Protein AF-A0A382MSP2-F1 (afdb_monomer_lite)

InterPro domains:
  IPR003741 LUD domain [PF02589] (12-122)
  IPR004452 L-lactate oxidation iron-sulfur protein LutB/LldF [PTHR47153] (3-122)
  IPR024185 5-formyltetrahydrofolate cyclo-ligase-like domain superfamily [G3DSA:3.40.50.10420] (29-123)
  IPR037171 NagB/RpiA transferase-like [SSF100950] (38-122)

Structure (mmCIF, N/CA/C/O backbone):
data_AF-A0A382MSP2-F1
#
_entry.id   AF-A0A382MSP2-F1
#
loop_
_atom_site.group_PDB
_atom_site.id
_atom_site.type_symbol
_atom_site.label_atom_id
_atom_site.label_alt_id
_atom_site.label_comp_id
_atom_site.label_asym_id
_atom_site.label_entity_id
_atom_site.label_seq_id
_atom_site.pdbx_PDB_ins_code
_atom_site.Cartn_x
_atom_site.Cartn_y
_atom_site.Cartn_z
_atom_site.occupancy
_atom_site.B_iso_or_equiv
_atom_site.auth_seq_id
_atom_site.auth_comp_id
_atom_site.auth_asym_id
_atom_site.auth_atom_id
_atom_site.pdbx_PDB_model_num
ATOM 1 N N . MET A 1 1 ? -6.623 3.602 21.537 1.00 60.75 1 MET A N 1
ATOM 2 C CA . MET A 1 1 ? -7.247 4.019 20.265 1.00 60.75 1 MET A CA 1
ATOM 3 C C . MET A 1 1 ? -8.161 2.911 19.774 1.00 60.75 1 MET A C 1
ATOM 5 O O . MET A 1 1 ? -7.774 1.755 19.899 1.00 60.75 1 MET A O 1
ATOM 9 N N . ALA A 1 2 ? -9.331 3.255 19.233 1.00 84.00 2 ALA A N 1
ATOM 10 C CA . ALA A 1 2 ? -10.337 2.295 18.765 1.00 84.00 2 ALA A CA 1
ATOM 11 C C . ALA A 1 2 ? -9.782 1.270 17.751 1.00 84.00 2 ALA A C 1
ATOM 13 O O . ALA A 1 2 ? -10.090 0.089 17.852 1.00 84.00 2 ALA A O 1
ATOM 14 N N . ILE A 1 3 ? -8.873 1.676 16.853 1.00 90.75 3 ILE A N 1
ATOM 15 C CA . ILE A 1 3 ? -8.301 0.774 15.835 1.00 90.75 3 ILE A CA 1
ATOM 16 C C . ILE A 1 3 ? -7.490 -0.391 16.429 1.00 90.75 3 ILE A C 1
ATOM 18 O O . ILE A 1 3 ? -7.589 -1.514 15.950 1.00 90.75 3 ILE A O 1
ATOM 22 N N . ARG A 1 4 ? -6.756 -0.173 17.532 1.00 94.94 4 ARG A N 1
ATOM 23 C CA . ARG A 1 4 ? -6.010 -1.242 18.225 1.00 94.94 4 ARG A CA 1
ATOM 24 C C . ARG A 1 4 ? -6.940 -2.320 18.772 1.00 94.94 4 ARG A C 1
ATOM 26 O O . ARG A 1 4 ? -6.560 -3.485 18.805 1.00 94.94 4 ARG A O 1
ATOM 33 N N . GLN A 1 5 ? -8.109 -1.915 19.262 1.00 95.69 5 GLN A N 1
ATOM 34 C CA . GLN A 1 5 ? -9.100 -2.845 19.785 1.00 95.69 5 GLN A CA 1
ATOM 35 C C . GLN A 1 5 ? -9.642 -3.714 18.649 1.00 95.69 5 GLN A C 1
ATOM 37 O O . GLN A 1 5 ? -9.554 -4.929 18.755 1.00 95.69 5 GLN A O 1
ATOM 42 N N . VAL A 1 6 ? -10.039 -3.101 17.528 1.00 95.06 6 VAL A N 1
ATOM 43 C CA . VAL A 1 6 ? -10.490 -3.813 16.319 1.00 95.06 6 VAL A CA 1
ATOM 44 C C . VAL A 1 6 ? -9.436 -4.811 15.824 1.00 95.06 6 VAL A C 1
ATOM 46 O O . VAL A 1 6 ? -9.744 -5.983 15.631 1.00 95.06 6 VAL A O 1
ATOM 49 N N . VAL A 1 7 ? -8.175 -4.383 15.697 1.00 96.94 7 VAL A N 1
ATOM 50 C CA . VAL A 1 7 ? -7.067 -5.254 15.266 1.00 96.94 7 VAL A CA 1
ATOM 51 C C . VAL A 1 7 ? -6.893 -6.460 16.190 1.00 96.94 7 VAL A C 1
ATOM 53 O O . VAL A 1 7 ? -6.734 -7.579 15.715 1.00 96.94 7 VAL A O 1
ATOM 56 N N . ARG A 1 8 ? -6.931 -6.252 17.512 1.00 95.12 8 ARG A N 1
ATOM 57 C CA . ARG A 1 8 ? -6.700 -7.325 18.491 1.00 95.12 8 ARG A CA 1
ATOM 58 C C . ARG A 1 8 ? -7.885 -8.265 18.652 1.00 95.12 8 ARG A C 1
ATOM 60 O O . ARG A 1 8 ? -7.671 -9.457 18.823 1.00 95.12 8 ARG A O 1
ATOM 67 N N . GLU A 1 9 ? -9.104 -7.739 18.648 1.00 96.75 9 GLU A N 1
ATOM 68 C CA . GLU A 1 9 ? -10.322 -8.538 18.829 1.00 96.75 9 GLU A CA 1
ATOM 69 C C . GLU A 1 9 ? -10.570 -9.473 17.647 1.00 96.75 9 GLU A C 1
ATOM 71 O O . GLU A 1 9 ? -11.041 -10.590 17.844 1.00 96.75 9 GLU A O 1
ATOM 76 N N . HIS A 1 10 ? -10.210 -9.037 16.440 1.00 96.12 10 HIS A N 1
ATOM 77 C CA . HIS A 1 10 ? -10.398 -9.810 15.215 1.00 96.12 10 HIS A CA 1
ATOM 78 C C . HIS A 1 10 ? -9.116 -10.479 14.698 1.00 96.12 10 HIS A C 1
ATOM 80 O O . HIS A 1 10 ? -9.142 -11.068 13.624 1.00 96.12 10 HIS A O 1
ATOM 86 N N . ASP A 1 11 ? -8.013 -10.400 15.450 1.00 96.00 11 ASP A N 1
ATOM 87 C CA . ASP A 1 11 ? -6.694 -10.943 15.088 1.00 96.00 11 ASP A CA 1
ATOM 88 C C . ASP A 1 11 ? -6.228 -10.569 13.664 1.00 96.00 11 ASP A C 1
ATOM 90 O O . ASP A 1 11 ? -5.642 -11.378 12.947 1.00 96.00 11 ASP A O 1
ATOM 94 N N . LEU A 1 12 ? -6.490 -9.325 13.252 1.00 97.44 12 LEU A N 1
ATOM 95 C CA . LEU A 1 12 ? -6.212 -8.843 11.896 1.00 97.44 12 LEU A CA 1
ATOM 96 C C . LEU A 1 12 ? -4.698 -8.838 11.633 1.00 97.44 12 LEU A C 1
ATOM 98 O O . LEU A 1 12 ? -3.924 -8.386 12.481 1.00 97.44 12 LEU A O 1
ATOM 102 N N . LYS A 1 13 ? -4.270 -9.320 10.460 1.00 96.94 13 LYS A N 1
ATOM 103 C CA . LYS A 1 13 ? -2.847 -9.434 10.076 1.00 96.94 13 LYS A CA 1
ATOM 104 C C . LYS A 1 13 ? -2.472 -8.558 8.897 1.00 96.94 13 LYS A C 1
ATOM 106 O O . LYS A 1 13 ? -1.289 -8.312 8.675 1.00 96.94 13 LYS A O 1
ATOM 111 N N . SER A 1 14 ? -3.456 -8.077 8.154 1.00 97.06 14 SER A N 1
ATOM 112 C CA . SER A 1 14 ? -3.246 -7.279 6.956 1.00 97.06 14 SER A CA 1
ATOM 113 C C . SER A 1 14 ? -4.215 -6.105 6.887 1.00 97.06 14 SER A C 1
ATOM 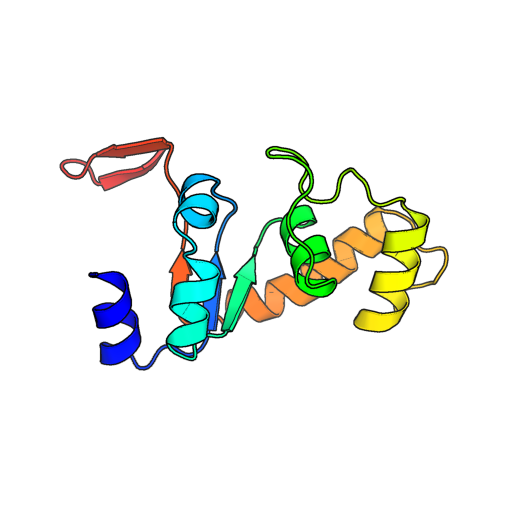115 O O . SER A 1 14 ? -5.377 -6.203 7.286 1.00 97.06 14 SER A O 1
ATOM 117 N N . ALA A 1 15 ? -3.728 -4.976 6.382 1.00 95.88 15 ALA A N 1
ATOM 118 C CA . ALA A 1 15 ? -4.531 -3.791 6.149 1.00 95.88 15 ALA A CA 1
ATOM 119 C C . ALA A 1 15 ? -4.187 -3.158 4.805 1.00 95.88 15 ALA A C 1
ATOM 121 O O . ALA A 1 15 ? -3.021 -3.055 4.425 1.00 95.88 15 ALA A O 1
ATOM 122 N N . VAL A 1 16 ? -5.213 -2.674 4.118 1.00 95.50 16 VAL A N 1
ATOM 123 C CA . VAL A 1 16 ? -5.077 -1.824 2.941 1.00 95.50 16 VAL A CA 1
ATOM 124 C C . VAL A 1 16 ? -5.633 -0.454 3.267 1.00 95.50 16 VAL A C 1
ATOM 126 O O . VAL A 1 16 ? -6.728 -0.322 3.819 1.00 95.50 16 VAL A O 1
ATOM 129 N N . LYS A 1 17 ? -4.865 0.575 2.922 1.00 92.88 17 LYS A N 1
ATOM 130 C CA . LYS A 1 17 ? -5.188 1.962 3.227 1.00 92.88 17 LYS A CA 1
ATOM 131 C C . LYS A 1 17 ? -5.230 2.800 1.953 1.00 92.88 17 LYS A C 1
ATOM 133 O O . LYS A 1 17 ? -4.368 2.696 1.087 1.00 92.88 17 LYS A O 1
ATOM 138 N N . GLY A 1 18 ? -6.251 3.644 1.844 1.00 90.19 18 GLY A N 1
ATOM 139 C CA . GLY A 1 18 ? -6.289 4.725 0.866 1.00 90.19 18 GLY A CA 1
ATOM 140 C C . GLY A 1 18 ? -5.380 5.889 1.268 1.00 90.19 18 GLY A C 1
ATOM 141 O O . GLY A 1 18 ? -5.131 6.138 2.451 1.00 90.19 18 GLY A O 1
ATOM 142 N N . LYS A 1 19 ? -4.928 6.666 0.286 1.00 85.31 19 LYS A N 1
ATOM 143 C CA . LYS A 1 19 ? -4.085 7.834 0.547 1.00 85.31 19 LYS A CA 1
ATOM 144 C C . LYS A 1 19 ? -4.790 8.845 1.460 1.00 85.31 19 LYS A C 1
ATOM 146 O O . LYS A 1 19 ? -5.903 9.287 1.178 1.00 85.31 19 LYS A O 1
ATOM 151 N N . SER A 1 20 ? -4.120 9.248 2.539 1.00 86.44 20 SER A N 1
ATOM 152 C CA . SER A 1 20 ? -4.606 10.273 3.467 1.00 86.44 20 SER A CA 1
ATOM 153 C C . SER A 1 20 ? -3.440 10.946 4.185 1.00 86.44 20 SER A C 1
ATOM 155 O O . SER A 1 20 ? -2.714 10.300 4.939 1.00 86.44 20 SER A O 1
ATOM 157 N N . MET A 1 21 ? -3.307 12.262 3.999 1.00 82.81 21 MET A N 1
ATOM 158 C CA . MET A 1 21 ? -2.273 13.060 4.670 1.00 82.81 21 MET A CA 1
ATOM 159 C C . MET A 1 21 ? -2.396 12.991 6.188 1.00 82.81 21 MET A C 1
ATOM 161 O O . MET A 1 21 ? -1.401 12.829 6.879 1.00 82.81 21 MET A O 1
ATOM 165 N N . LEU A 1 22 ? -3.627 13.024 6.703 1.00 86.94 22 LEU A N 1
ATOM 166 C CA . LEU A 1 22 ? -3.866 12.920 8.137 1.00 86.94 22 LEU A CA 1
ATOM 167 C C . LEU A 1 22 ? -3.378 11.575 8.690 1.00 86.94 22 LEU A C 1
ATOM 169 O O . LEU A 1 22 ? -2.820 11.522 9.779 1.00 86.94 22 LEU A O 1
ATOM 173 N N . SER A 1 23 ? -3.579 10.478 7.951 1.00 88.50 23 SER A N 1
ATOM 174 C CA . SER A 1 23 ? -3.091 9.168 8.399 1.00 88.50 23 SER A CA 1
ATOM 175 C C . SER A 1 23 ? -1.563 9.082 8.415 1.00 88.50 23 SER A C 1
ATOM 177 O O . SER A 1 23 ? -1.017 8.398 9.277 1.00 88.50 23 SER A O 1
ATOM 179 N N . GLU A 1 24 ? -0.897 9.801 7.510 1.00 85.25 24 GLU A N 1
ATOM 180 C CA . GLU A 1 24 ? 0.563 9.885 7.448 1.00 85.25 24 GLU A CA 1
ATOM 181 C C . GLU A 1 24 ? 1.113 10.706 8.623 1.00 85.25 24 G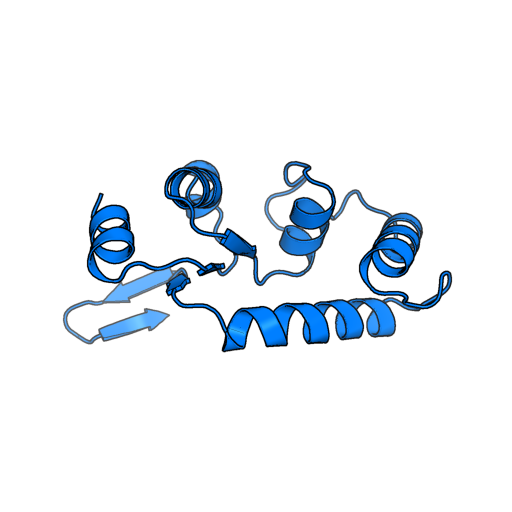LU A C 1
ATOM 183 O O . GLU A 1 24 ? 1.953 10.226 9.376 1.00 85.25 24 GLU A O 1
ATOM 188 N N . GLU A 1 25 ? 0.556 11.897 8.870 1.00 86.69 25 GLU A N 1
ATOM 189 C CA . GLU A 1 25 ? 0.933 12.762 10.001 1.00 86.69 25 GLU A CA 1
ATOM 190 C C . GLU A 1 25 ? 0.725 12.085 11.365 1.00 86.69 25 GLU A C 1
ATOM 192 O O . GLU A 1 25 ? 1.479 12.322 12.309 1.00 86.69 25 GLU A O 1
ATOM 197 N N . LEU A 1 26 ? -0.297 11.231 11.473 1.00 89.94 26 LEU A N 1
ATOM 198 C CA . LEU A 1 26 ? -0.580 10.445 12.673 1.00 89.94 26 LEU A CA 1
ATOM 199 C C . LEU A 1 26 ? 0.256 9.158 12.777 1.00 89.94 26 LEU A C 1
ATOM 201 O O . LEU A 1 26 ? 0.157 8.470 13.794 1.00 89.94 26 LEU A O 1
ATOM 205 N N . GLY A 1 27 ? 1.036 8.803 11.751 1.00 91.00 27 GLY A N 1
ATOM 206 C CA . GLY A 1 27 ? 1.840 7.579 11.726 1.00 91.00 27 GLY A CA 1
ATOM 207 C C . GLY A 1 27 ? 1.001 6.300 11.770 1.00 91.00 27 GLY A C 1
ATOM 208 O O . GLY A 1 27 ? 1.383 5.330 12.423 1.00 91.00 27 GLY A O 1
ATOM 209 N N . VAL A 1 28 ? -0.169 6.286 11.118 1.00 92.56 28 VAL A N 1
ATOM 210 C CA . VAL A 1 28 ? -1.118 5.157 11.192 1.00 92.56 28 VAL A CA 1
ATOM 211 C C . VAL A 1 28 ? -0.496 3.856 10.684 1.00 92.56 28 VAL A C 1
ATOM 213 O O . VAL A 1 28 ? -0.715 2.815 11.301 1.00 92.56 28 VAL A O 1
ATOM 216 N N . ASN A 1 29 ? 0.288 3.910 9.602 1.00 92.50 29 ASN A N 1
ATOM 217 C CA . ASN A 1 29 ? 0.961 2.732 9.048 1.00 92.50 29 ASN A CA 1
ATOM 218 C C . ASN A 1 29 ? 1.925 2.135 10.076 1.00 92.50 29 ASN A C 1
ATOM 220 O O . ASN A 1 29 ? 1.748 0.988 10.473 1.00 92.50 29 ASN A O 1
ATOM 224 N N . THR A 1 30 ? 2.845 2.947 10.602 1.00 93.06 30 THR A N 1
ATOM 225 C CA . THR A 1 30 ? 3.800 2.532 11.640 1.00 93.06 30 THR A CA 1
ATOM 226 C C . THR A 1 30 ? 3.096 1.975 12.874 1.00 93.06 30 THR A C 1
ATOM 228 O O . THR A 1 30 ? 3.474 0.926 13.385 1.00 93.06 30 THR A O 1
ATOM 231 N N . TYR A 1 31 ? 2.021 2.620 13.331 1.00 95.50 31 TYR A N 1
ATOM 232 C CA . TYR A 1 31 ? 1.266 2.139 14.486 1.00 95.50 31 TYR A CA 1
ATOM 233 C C . TYR A 1 31 ? 0.622 0.763 14.254 1.00 95.50 31 TYR A C 1
ATOM 235 O O . TYR A 1 31 ? 0.577 -0.068 15.159 1.00 95.50 31 TYR A O 1
ATOM 243 N N . LEU A 1 32 ? 0.098 0.508 13.054 1.00 95.88 32 LEU A N 1
ATOM 244 C CA . LEU A 1 32 ? -0.458 -0.795 12.681 1.00 95.88 32 LEU A CA 1
ATOM 245 C C . LEU A 1 32 ? 0.644 -1.854 12.520 1.00 95.88 32 LEU A C 1
ATOM 247 O O . LEU A 1 32 ? 0.478 -2.979 12.993 1.00 95.88 32 LEU A O 1
ATOM 251 N N . GLU A 1 33 ? 1.784 -1.486 11.940 1.00 95.38 33 GLU A N 1
ATOM 252 C CA . GLU A 1 33 ? 2.964 -2.348 11.816 1.00 95.38 33 GLU A CA 1
ATOM 253 C C . GLU A 1 33 ? 3.508 -2.772 13.189 1.00 95.38 33 GLU A C 1
ATOM 255 O O . GLU A 1 33 ? 3.791 -3.950 13.403 1.00 95.38 33 GLU A O 1
ATOM 260 N N . GLU A 1 34 ? 3.552 -1.863 14.170 1.00 96.25 34 GLU A N 1
ATOM 261 C CA . GLU A 1 34 ? 3.896 -2.166 15.571 1.00 96.25 34 GLU A CA 1
ATOM 262 C C . GLU A 1 34 ? 2.923 -3.158 16.234 1.00 96.25 34 GLU A C 1
ATOM 264 O O . GLU A 1 34 ? 3.279 -3.857 17.188 1.00 96.25 34 GLU A O 1
ATOM 269 N N . LEU A 1 35 ? 1.685 -3.242 15.739 1.00 96.25 35 LEU A N 1
ATOM 270 C CA . LEU A 1 35 ? 0.692 -4.229 16.170 1.00 96.25 35 LEU A CA 1
ATOM 271 C C . LEU A 1 35 ? 0.816 -5.567 15.423 1.00 96.25 35 LEU A C 1
ATOM 273 O O . LEU A 1 35 ? 0.053 -6.487 15.719 1.00 96.25 35 LEU A O 1
ATOM 277 N N . GLY A 1 36 ? 1.776 -5.695 14.504 1.00 96.38 36 GLY A N 1
ATOM 278 C CA . GLY A 1 36 ? 1.985 -6.883 13.678 1.00 96.38 36 GLY A CA 1
ATOM 279 C C . GLY A 1 36 ? 1.065 -6.955 12.458 1.00 96.38 36 GLY A C 1
ATOM 280 O O . GLY A 1 36 ? 0.874 -8.044 11.918 1.00 96.38 36 GLY A O 1
ATOM 281 N N . VAL A 1 37 ? 0.479 -5.828 12.043 1.00 97.25 37 VAL A N 1
ATOM 282 C CA . VAL A 1 37 ? -0.363 -5.738 10.847 1.00 97.25 37 VAL A CA 1
ATOM 283 C C . VAL A 1 37 ? 0.492 -5.304 9.667 1.00 97.25 37 VAL A C 1
ATOM 285 O O . VAL A 1 37 ? 1.159 -4.277 9.712 1.00 97.25 37 VAL A O 1
ATOM 288 N N . HIS A 1 38 ? 0.443 -6.065 8.584 1.00 95.25 38 HIS A N 1
ATOM 289 C CA . HIS A 1 38 ? 1.089 -5.699 7.336 1.00 95.25 38 HIS A CA 1
ATOM 290 C C . HIS A 1 38 ? 0.229 -4.686 6.569 1.00 95.25 38 HIS A C 1
ATOM 292 O O . HIS A 1 38 ? -0.880 -5.017 6.140 1.00 95.25 38 HIS A O 1
ATOM 298 N N . VAL A 1 39 ? 0.730 -3.460 6.401 1.00 94.44 39 VAL A N 1
ATOM 299 C CA . VAL A 1 39 ? -0.027 -2.347 5.810 1.00 94.44 39 VAL A CA 1
ATOM 300 C C . VAL A 1 39 ? 0.415 -2.071 4.378 1.00 94.44 39 VAL A C 1
ATOM 302 O O . VAL A 1 39 ? 1.606 -2.007 4.075 1.00 94.44 39 VAL A O 1
ATOM 305 N N . ARG A 1 40 ? -0.557 -1.881 3.485 1.00 94.38 40 ARG A N 1
ATOM 306 C CA . ARG A 1 40 ? -0.332 -1.576 2.070 1.00 94.38 40 ARG A CA 1
ATOM 307 C C . ARG A 1 40 ? -1.116 -0.352 1.630 1.00 94.38 40 ARG A C 1
ATOM 309 O O . ARG A 1 40 ? -2.317 -0.255 1.882 1.00 94.38 40 ARG A O 1
ATOM 316 N N . GLU A 1 41 ? -0.433 0.581 0.978 1.00 93.06 41 GLU A N 1
ATOM 317 C CA . GLU A 1 41 ? -1.063 1.762 0.389 1.00 93.06 41 GLU A CA 1
ATOM 318 C C . GLU A 1 41 ? -1.660 1.437 -0.974 1.00 93.06 41 GLU A C 1
ATOM 320 O O . GLU A 1 41 ? -1.071 0.727 -1.788 1.00 93.06 41 GLU A O 1
ATOM 325 N N . ALA A 1 42 ? -2.843 1.988 -1.226 1.00 90.06 42 ALA A N 1
ATOM 326 C CA . ALA A 1 42 ? -3.562 1.766 -2.469 1.00 90.06 42 ALA A CA 1
ATOM 327 C C . ALA A 1 42 ? -3.183 2.737 -3.598 1.00 90.06 42 ALA A C 1
ATOM 329 O O . ALA A 1 42 ? -3.505 2.489 -4.762 1.00 90.06 42 ALA A O 1
ATOM 330 N N . ASP A 1 43 ? -2.543 3.856 -3.258 1.00 91.44 43 ASP A N 1
ATOM 331 C CA . ASP A 1 43 ? -2.047 4.836 -4.221 1.00 91.44 43 ASP A CA 1
ATOM 332 C C . ASP A 1 43 ? -0.721 4.364 -4.826 1.00 91.44 43 ASP A C 1
ATOM 334 O O . ASP A 1 43 ? 0.180 3.943 -4.107 1.00 91.44 43 ASP A O 1
ATOM 338 N N . LEU A 1 44 ? -0.586 4.445 -6.153 1.00 92.31 44 LEU A N 1
ATOM 339 C CA . LEU A 1 44 ? 0.609 3.965 -6.852 1.00 92.31 44 LEU A CA 1
ATOM 340 C C . LEU A 1 44 ? 1.881 4.691 -6.397 1.00 92.31 44 LEU A C 1
ATOM 342 O O . LEU A 1 44 ? 2.934 4.070 -6.279 1.00 92.31 44 LEU A O 1
ATOM 346 N N . GLY A 1 45 ? 1.802 6.001 -6.170 1.00 92.75 45 GLY A N 1
ATOM 347 C CA . GLY A 1 45 ? 2.955 6.776 -5.745 1.00 92.75 45 GLY A CA 1
ATOM 348 C C . GLY A 1 45 ? 3.368 6.425 -4.319 1.00 92.75 45 GLY A C 1
ATOM 349 O O . GLY A 1 45 ? 4.555 6.231 -4.073 1.00 92.75 45 GLY A O 1
ATOM 350 N N . GLU A 1 46 ? 2.404 6.292 -3.405 1.00 91.94 46 GLU A N 1
ATOM 351 C CA . GLU A 1 46 ? 2.682 5.819 -2.042 1.00 91.94 46 GLU A CA 1
ATOM 352 C C . GLU A 1 46 ? 3.256 4.400 -2.059 1.00 91.94 46 GLU A C 1
ATOM 354 O O . GLU A 1 46 ? 4.230 4.109 -1.371 1.00 91.94 46 GLU A O 1
ATOM 359 N N . TYR A 1 47 ? 2.725 3.525 -2.912 1.00 93.00 47 TYR A N 1
ATOM 360 C CA . TYR A 1 47 ? 3.216 2.161 -3.054 1.00 93.00 47 TYR A CA 1
ATOM 361 C C . TYR A 1 47 ? 4.668 2.108 -3.550 1.00 93.00 47 TYR A C 1
ATOM 363 O O . TYR A 1 47 ? 5.476 1.360 -3.004 1.00 93.00 47 TYR A O 1
ATOM 371 N N . ILE A 1 48 ? 5.042 2.938 -4.532 1.00 94.75 48 ILE A N 1
ATOM 372 C CA . ILE A 1 48 ? 6.438 3.062 -4.991 1.00 94.75 48 ILE A CA 1
ATOM 373 C C . ILE A 1 48 ? 7.358 3.447 -3.828 1.00 94.75 48 ILE A C 1
ATOM 375 O O . ILE A 1 48 ? 8.414 2.841 -3.645 1.00 94.75 48 ILE A O 1
ATOM 379 N N . ILE A 1 49 ? 6.950 4.433 -3.033 1.00 93.19 49 ILE A N 1
ATOM 380 C CA . ILE A 1 49 ? 7.714 4.916 -1.883 1.00 93.19 49 ILE A CA 1
ATOM 381 C C . ILE A 1 49 ? 7.811 3.844 -0.785 1.00 93.19 49 ILE A C 1
ATOM 383 O O . ILE A 1 49 ? 8.906 3.600 -0.274 1.00 93.19 49 ILE A O 1
ATOM 387 N N . GLN A 1 50 ? 6.729 3.105 -0.513 1.00 91.75 50 GLN A N 1
ATOM 388 C CA . GLN A 1 50 ? 6.738 1.950 0.393 1.00 91.75 50 GLN A CA 1
ATOM 389 C C . GLN A 1 50 ? 7.701 0.847 -0.070 1.00 91.75 50 GLN A C 1
ATOM 391 O O . GLN A 1 50 ? 8.458 0.316 0.739 1.00 91.75 50 GLN A O 1
ATOM 396 N N . LEU A 1 51 ? 7.716 0.508 -1.365 1.00 93.12 51 LEU A N 1
ATOM 397 C CA . LEU A 1 51 ? 8.627 -0.506 -1.920 1.00 93.12 51 LEU A CA 1
ATOM 398 C C . LEU A 1 51 ? 10.105 -0.119 -1.789 1.00 93.12 51 LEU A C 1
ATOM 400 O O . LEU A 1 51 ? 10.968 -1.006 -1.737 1.00 93.12 51 LEU A O 1
ATOM 404 N N . LEU A 1 52 ? 10.386 1.184 -1.775 1.00 92.69 52 LEU A N 1
ATOM 405 C CA . LEU A 1 52 ? 11.717 1.756 -1.593 1.00 92.69 52 LEU A CA 1
ATOM 406 C C . LEU A 1 52 ? 12.083 1.960 -0.116 1.00 92.69 52 LEU A C 1
ATOM 408 O O . LEU A 1 52 ? 13.264 2.097 0.191 1.00 92.69 52 LEU A O 1
ATOM 412 N N . GLY A 1 53 ? 11.102 1.948 0.792 1.00 90.19 53 GLY A N 1
ATOM 413 C CA . GLY A 1 53 ? 11.311 2.255 2.208 1.00 90.19 53 GLY A CA 1
ATOM 414 C C . GLY A 1 53 ? 11.712 3.713 2.443 1.00 90.19 53 GLY A C 1
ATOM 415 O O . GLY A 1 53 ? 12.476 4.008 3.361 1.00 90.19 53 GLY A O 1
ATOM 416 N N . GLU A 1 54 ? 11.245 4.616 1.585 1.00 90.06 54 GLU A N 1
ATOM 417 C CA . GLU A 1 54 ? 11.526 6.050 1.655 1.00 90.06 54 GLU A CA 1
ATOM 418 C C . GLU A 1 54 ? 10.313 6.807 2.225 1.00 90.06 54 GLU A C 1
ATOM 420 O O . GLU A 1 54 ? 9.212 6.264 2.257 1.00 90.06 54 GLU A O 1
ATOM 425 N N . PRO A 1 55 ? 10.469 8.057 2.690 1.00 85.81 55 PRO A N 1
ATOM 426 C CA . PRO A 1 55 ? 9.335 8.941 2.939 1.00 85.81 55 PRO A CA 1
ATOM 427 C C . PRO A 1 55 ? 8.838 9.601 1.634 1.00 85.81 55 PRO A C 1
ATOM 429 O O . PRO A 1 55 ? 9.616 9.780 0.690 1.00 85.81 55 PRO A O 1
ATOM 432 N N . PRO A 1 56 ? 7.567 10.035 1.566 1.00 87.56 56 PRO A N 1
ATOM 433 C CA . PRO A 1 56 ? 7.040 10.733 0.396 1.00 87.56 56 PRO A CA 1
ATOM 434 C C . PRO A 1 56 ? 7.712 12.103 0.209 1.00 87.56 56 PRO A C 1
ATOM 436 O O . PRO A 1 56 ? 7.896 12.861 1.161 1.00 87.56 56 PRO A O 1
ATOM 439 N N . SER A 1 57 ? 8.041 12.476 -1.034 1.00 88.88 57 SER A N 1
ATOM 440 C CA . SER A 1 57 ? 8.683 13.778 -1.310 1.00 88.88 57 SER A CA 1
ATOM 441 C C . SER A 1 57 ? 7.709 14.946 -1.423 1.00 88.88 57 SER A C 1
ATOM 443 O O . SER A 1 57 ? 8.108 16.104 -1.318 1.00 88.88 57 SER A O 1
ATOM 445 N N . HIS A 1 58 ? 6.445 14.661 -1.742 1.00 88.31 58 HIS A N 1
ATOM 446 C CA . HIS A 1 58 ? 5.440 15.686 -1.987 1.00 88.31 58 HIS A CA 1
ATOM 447 C C . HIS A 1 58 ? 4.040 15.180 -1.643 1.00 88.31 58 HIS A C 1
ATOM 449 O O . HIS A 1 58 ? 3.663 14.073 -2.009 1.00 88.31 58 HIS A O 1
ATOM 455 N N . ILE A 1 59 ? 3.238 16.055 -1.036 1.00 78.38 59 ILE A N 1
ATOM 456 C CA . ILE A 1 59 ? 1.884 15.785 -0.522 1.00 78.38 59 ILE A CA 1
ATOM 457 C C . ILE A 1 59 ? 0.946 15.190 -1.584 1.00 78.38 59 ILE A C 1
ATOM 459 O O . ILE A 1 59 ? 0.120 14.329 -1.298 1.00 78.38 59 ILE 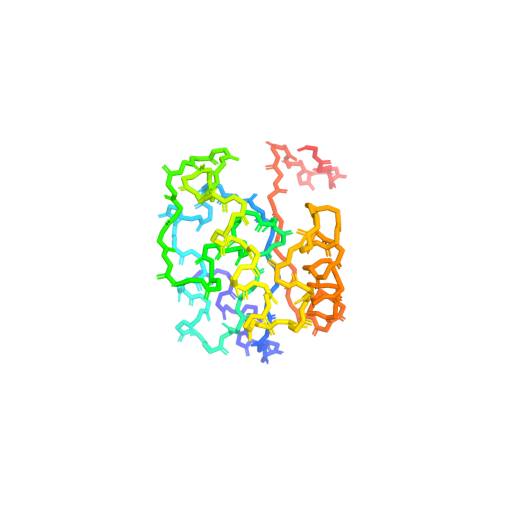A O 1
ATOM 463 N N . VAL A 1 60 ? 1.014 15.683 -2.822 1.00 82.62 60 VAL A N 1
ATOM 464 C CA . VAL A 1 60 ? 0.138 15.235 -3.928 1.00 82.62 60 VAL A CA 1
ATOM 465 C C . VAL A 1 60 ? 0.788 14.149 -4.785 1.00 82.62 60 VAL A C 1
ATOM 467 O O . VAL A 1 60 ? 0.084 13.334 -5.366 1.00 82.62 60 VAL A O 1
ATOM 470 N N . GLY A 1 61 ? 2.116 14.144 -4.858 1.00 87.88 61 GLY A N 1
ATOM 471 C CA . GLY A 1 61 ? 2.895 13.287 -5.746 1.00 87.88 61 GLY A CA 1
ATOM 472 C C . GLY A 1 61 ? 4.013 12.632 -4.947 1.00 87.88 61 GLY A C 1
ATOM 473 O O . GLY A 1 61 ? 5.152 13.087 -5.046 1.00 87.88 61 GLY A O 1
ATOM 474 N N . PRO A 1 62 ? 3.711 11.620 -4.123 1.00 88.81 62 PRO A N 1
ATOM 475 C CA . PRO A 1 62 ? 4.664 11.061 -3.163 1.00 88.81 62 PRO A CA 1
ATOM 476 C C . PRO A 1 62 ? 5.970 10.599 -3.829 1.00 88.81 62 PRO A C 1
ATOM 478 O O . PRO A 1 62 ? 7.051 10.904 -3.325 1.00 88.81 62 PRO A O 1
ATOM 481 N N . ALA A 1 63 ? 5.880 10.005 -5.024 1.00 93.19 63 ALA A N 1
ATOM 482 C CA . ALA A 1 63 ? 7.020 9.556 -5.827 1.00 93.19 63 ALA A CA 1
ATOM 483 C C . ALA A 1 63 ? 7.462 10.526 -6.944 1.00 93.19 63 ALA A C 1
ATOM 485 O O . ALA A 1 63 ? 8.183 10.115 -7.848 1.00 93.19 63 ALA A O 1
ATOM 486 N N . ILE A 1 64 ? 7.061 11.807 -6.930 1.00 93.50 64 ILE A N 1
ATOM 487 C CA . ILE A 1 64 ? 7.308 12.735 -8.062 1.00 93.50 64 ILE A CA 1
ATOM 488 C C . ILE A 1 64 ? 8.797 12.961 -8.377 1.00 93.50 64 ILE A C 1
ATOM 490 O O . ILE A 1 64 ? 9.152 13.345 -9.487 1.00 93.50 64 ILE A O 1
ATOM 494 N N . HIS A 1 65 ? 9.672 12.729 -7.401 1.00 94.44 65 HIS A N 1
ATOM 495 C CA . HIS A 1 65 ? 11.118 12.850 -7.552 1.00 94.44 65 HIS A CA 1
ATOM 496 C C . HIS A 1 65 ? 11.774 11.623 -8.212 1.00 94.44 65 HIS A C 1
ATOM 498 O O . HIS A 1 65 ? 12.977 11.651 -8.467 1.00 94.44 65 HIS A O 1
ATOM 504 N N . LYS A 1 66 ? 11.015 10.552 -8.477 1.00 95.00 66 LYS A N 1
ATOM 505 C CA . LYS A 1 66 ? 11.503 9.354 -9.163 1.00 95.00 66 LYS A CA 1
ATOM 506 C C . LYS A 1 66 ? 11.346 9.503 -10.667 1.00 95.00 66 LYS A C 1
ATOM 508 O O . LYS A 1 66 ? 10.289 9.884 -11.169 1.00 95.00 66 LYS A O 1
ATOM 513 N N . SER A 1 67 ? 12.411 9.189 -11.396 1.00 95.56 67 SER A N 1
ATOM 514 C CA . SER A 1 67 ? 12.355 9.137 -12.851 1.00 95.56 67 SER A CA 1
ATOM 515 C C . SER A 1 67 ? 11.653 7.860 -13.319 1.00 95.56 67 SER A C 1
ATOM 517 O O . SER A 1 67 ? 11.604 6.859 -12.603 1.00 95.56 67 SER A O 1
ATOM 519 N N . LEU A 1 68 ? 11.163 7.856 -14.564 1.00 94.88 68 LEU A N 1
ATOM 520 C CA . LEU A 1 68 ? 10.624 6.638 -15.181 1.00 94.88 68 LEU A CA 1
ATOM 521 C C . LEU A 1 68 ? 11.644 5.491 -15.142 1.00 94.88 68 LEU A C 1
ATOM 523 O O . LEU A 1 68 ? 11.268 4.354 -14.885 1.00 94.88 68 LEU A O 1
ATOM 527 N N . LYS A 1 69 ? 12.931 5.797 -15.339 1.00 96.81 69 LYS A N 1
ATOM 528 C CA . LYS A 1 69 ? 14.007 4.805 -15.312 1.00 96.81 69 LYS A CA 1
ATOM 529 C C . LYS A 1 69 ? 14.169 4.164 -13.930 1.00 96.81 69 LYS A C 1
ATOM 531 O O . LYS A 1 69 ? 14.366 2.955 -13.850 1.00 96.81 69 LYS A O 1
ATOM 536 N N . ASP A 1 70 ? 14.040 4.950 -12.860 1.00 96.12 70 ASP A N 1
ATOM 537 C CA . ASP A 1 70 ? 14.080 4.428 -11.487 1.00 96.12 70 ASP A CA 1
ATOM 538 C C . ASP A 1 70 ? 12.901 3.477 -11.244 1.00 96.12 70 ASP A C 1
ATOM 540 O O . ASP A 1 70 ? 13.078 2.383 -10.709 1.00 96.12 70 ASP A O 1
ATOM 544 N N . CYS A 1 71 ? 11.703 3.859 -11.701 1.00 96.12 71 CYS A N 1
ATOM 545 C CA . CYS A 1 71 ? 10.513 3.017 -11.606 1.00 96.12 71 CYS A CA 1
ATOM 546 C C . CYS A 1 71 ? 10.642 1.730 -12.435 1.00 96.12 71 CYS A C 1
ATOM 548 O O . CYS A 1 71 ? 10.305 0.661 -11.937 1.00 96.12 71 CYS A O 1
ATOM 550 N N . GLN A 1 72 ? 11.158 1.805 -13.666 1.00 97.31 72 GLN A N 1
ATOM 551 C CA . GLN A 1 72 ? 11.407 0.638 -14.522 1.00 97.31 72 GLN A CA 1
ATOM 552 C C . GLN A 1 72 ? 12.345 -0.362 -13.843 1.00 97.31 72 GLN A C 1
ATOM 554 O O . GLN A 1 72 ? 12.051 -1.555 -13.791 1.00 97.31 72 GLN A O 1
ATOM 559 N N . GLN A 1 73 ? 13.448 0.125 -13.268 1.00 97.31 73 GLN A N 1
ATOM 560 C CA . GLN A 1 73 ? 14.386 -0.726 -12.546 1.00 97.31 73 GLN A CA 1
ATOM 561 C C . GLN A 1 73 ? 13.727 -1.368 -11.317 1.00 97.31 73 GLN A C 1
ATOM 563 O O . GLN A 1 73 ? 13.782 -2.587 -11.160 1.00 97.31 73 GLN A O 1
ATOM 568 N N . LEU A 1 74 ? 13.045 -0.573 -10.486 1.00 96.88 74 LEU A N 1
ATOM 569 C CA . LEU A 1 74 ? 12.342 -1.067 -9.301 1.00 96.88 74 LEU A CA 1
ATOM 570 C C . LEU A 1 74 ? 11.319 -2.154 -9.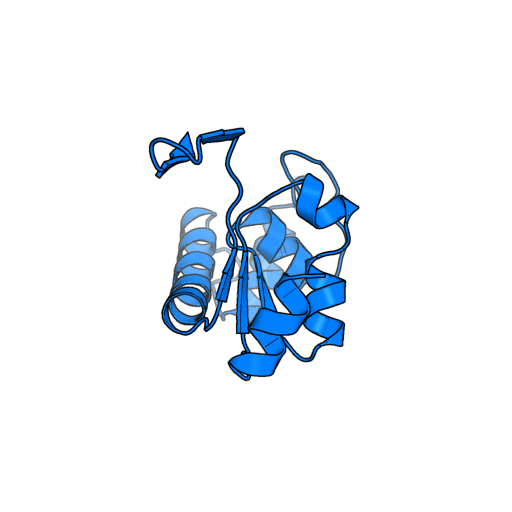658 1.00 96.88 74 LEU A C 1
ATOM 572 O O . LEU A 1 74 ? 11.257 -3.196 -9.008 1.00 96.88 74 LEU A O 1
ATOM 576 N N . PHE A 1 75 ? 10.511 -1.930 -10.691 1.00 97.19 75 PHE A N 1
ATOM 577 C CA . PHE A 1 75 ? 9.450 -2.853 -11.086 1.00 97.19 75 PHE A CA 1
ATOM 578 C C . PHE A 1 75 ? 9.997 -4.104 -11.766 1.00 97.19 75 PHE A C 1
ATOM 580 O O . PHE A 1 75 ? 9.406 -5.178 -11.639 1.00 97.19 75 PHE A O 1
ATOM 587 N N . HIS A 1 76 ? 11.119 -4.005 -12.477 1.00 96.88 76 HIS A N 1
ATOM 588 C CA . HIS A 1 76 ? 11.823 -5.181 -12.968 1.00 96.88 76 HIS A CA 1
ATOM 589 C C . HIS A 1 76 ? 12.305 -6.043 -11.795 1.00 96.88 76 HIS A C 1
ATOM 591 O O . HIS A 1 76 ? 12.019 -7.236 -11.749 1.00 96.88 76 HIS A O 1
ATOM 597 N N . GLU A 1 77 ? 12.956 -5.430 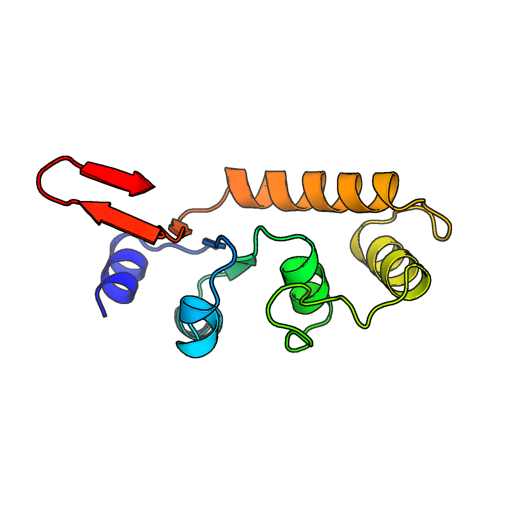-10.804 1.00 96.56 77 GLU A N 1
ATOM 598 C CA . GLU A 1 77 ? 13.490 -6.131 -9.631 1.00 96.56 77 GLU A CA 1
ATOM 599 C C . GLU A 1 77 ? 12.396 -6.742 -8.741 1.00 96.56 77 GLU A C 1
ATOM 601 O O . GLU A 1 77 ? 12.578 -7.832 -8.200 1.00 96.56 77 GLU A O 1
ATOM 606 N N . ARG A 1 78 ? 11.261 -6.052 -8.565 1.00 94.88 78 ARG A N 1
ATOM 607 C CA . ARG A 1 78 ? 10.172 -6.482 -7.670 1.00 94.88 78 ARG A CA 1
ATOM 608 C C . ARG A 1 78 ? 9.150 -7.398 -8.338 1.00 94.88 78 ARG A C 1
ATOM 610 O O . ARG A 1 78 ? 8.636 -8.298 -7.680 1.00 94.88 78 ARG A O 1
ATOM 617 N N . PHE A 1 79 ? 8.846 -7.165 -9.615 1.00 94.81 79 PHE A N 1
ATOM 618 C CA . PHE A 1 79 ? 7.724 -7.805 -10.312 1.00 94.81 79 PHE A CA 1
ATOM 619 C C . PHE A 1 79 ? 8.120 -8.507 -11.617 1.00 94.81 79 PHE A C 1
ATOM 621 O O . PHE A 1 79 ? 7.278 -9.152 -12.234 1.00 94.81 79 PHE A O 1
ATOM 628 N N . GLY A 1 80 ? 9.375 -8.399 -12.067 1.00 95.81 80 GLY A N 1
ATOM 629 C CA . GLY A 1 80 ? 9.835 -9.034 -13.306 1.00 95.81 80 GLY A CA 1
ATOM 630 C C . GLY A 1 80 ? 9.322 -8.375 -14.591 1.00 95.81 80 GLY A C 1
ATOM 631 O O . GLY A 1 80 ? 9.332 -9.006 -15.646 1.00 95.81 80 GLY A O 1
ATOM 632 N N . THR A 1 81 ? 8.866 -7.121 -14.525 1.00 97.19 81 THR A N 1
ATOM 633 C CA . THR A 1 81 ? 8.463 -6.348 -15.720 1.00 97.19 81 THR A CA 1
ATOM 634 C C . THR A 1 81 ? 9.643 -6.098 -16.675 1.00 97.19 81 THR A C 1
ATOM 636 O O . THR A 1 81 ? 10.791 -6.185 -16.243 1.00 97.19 81 THR A O 1
ATOM 639 N N . PRO A 1 82 ? 9.426 -5.784 -17.966 1.00 96.81 82 PRO A N 1
ATOM 640 C CA . PRO A 1 82 ? 10.514 -5.395 -18.868 1.00 96.81 82 PRO A CA 1
ATOM 641 C C . PRO A 1 82 ? 11.291 -4.167 -18.359 1.00 96.81 82 PRO A C 1
ATOM 643 O O . PRO A 1 82 ? 10.687 -3.204 -17.892 1.00 96.81 82 PRO A O 1
ATOM 646 N N . LEU A 1 83 ? 12.623 -4.175 -18.497 1.00 96.00 83 LEU A N 1
ATOM 647 C CA . LEU A 1 83 ? 13.496 -3.060 -18.079 1.00 96.00 83 LEU A CA 1
ATOM 648 C C . LEU A 1 83 ? 13.220 -1.746 -18.825 1.00 96.00 83 LEU A C 1
ATOM 650 O O . LEU A 1 83 ? 13.582 -0.677 -18.347 1.00 96.00 83 LEU A O 1
ATOM 654 N N . ASP A 1 84 ? 12.608 -1.824 -20.000 1.00 95.31 84 ASP A N 1
ATOM 655 C CA . ASP A 1 84 ? 12.190 -0.709 -20.845 1.00 95.31 84 ASP A CA 1
ATOM 656 C C . ASP A 1 84 ? 10.658 -0.588 -20.932 1.00 95.31 84 ASP A C 1
ATOM 658 O O . ASP A 1 84 ? 10.139 0.077 -21.827 1.00 95.31 84 ASP A O 1
ATOM 662 N N . GLY A 1 85 ? 9.934 -1.205 -19.988 1.00 94.81 85 GLY A N 1
ATOM 663 C CA . GLY A 1 85 ? 8.476 -1.163 -19.920 1.00 94.81 85 GLY A CA 1
ATOM 664 C C . GLY A 1 85 ? 7.944 0.268 -19.859 1.00 94.81 85 GLY A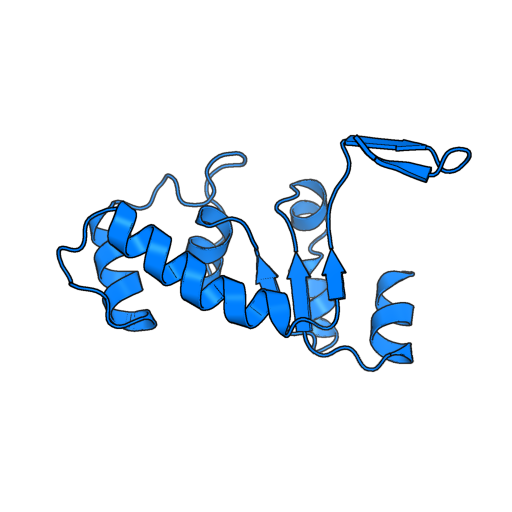 C 1
ATOM 665 O O . GLY A 1 85 ? 8.476 1.120 -19.142 1.00 94.81 85 GLY A O 1
ATOM 666 N N . ASP A 1 86 ? 6.892 0.542 -20.623 1.00 96.44 86 ASP A N 1
ATOM 667 C CA . ASP A 1 86 ? 6.234 1.844 -20.622 1.00 96.44 86 ASP A CA 1
ATOM 668 C C . ASP A 1 86 ? 5.420 2.072 -19.326 1.00 96.44 86 ASP A C 1
ATOM 670 O O . ASP A 1 86 ? 5.171 1.130 -18.563 1.00 96.44 86 ASP A O 1
ATOM 674 N N . PRO A 1 87 ? 5.008 3.319 -19.025 1.00 95.19 87 PRO A N 1
ATOM 675 C CA . PRO A 1 87 ? 4.259 3.617 -17.804 1.00 95.19 87 PRO A CA 1
ATOM 676 C C . PRO A 1 87 ? 2.988 2.778 -17.621 1.00 95.19 87 PRO A C 1
ATOM 678 O O . PRO A 1 87 ? 2.660 2.426 -16.489 1.00 95.19 87 PRO A O 1
ATOM 681 N N . ASP A 1 88 ? 2.299 2.428 -18.711 1.00 96.25 88 ASP A N 1
ATOM 682 C CA . ASP A 1 88 ? 1.082 1.614 -18.666 1.00 96.25 88 ASP A CA 1
ATOM 683 C C . ASP A 1 88 ? 1.387 0.173 -18.240 1.00 96.25 88 ASP A C 1
ATOM 685 O O . ASP A 1 88 ? 0.682 -0.384 -17.394 1.00 96.25 88 ASP A O 1
ATOM 689 N N . THR A 1 89 ? 2.479 -0.406 -18.747 1.00 96.44 89 THR A N 1
ATOM 690 C CA . THR A 1 89 ? 2.978 -1.724 -18.333 1.00 96.44 89 THR A CA 1
ATOM 691 C C . THR A 1 89 ? 3.316 -1.740 -16.845 1.00 96.44 89 THR A C 1
ATOM 693 O O . THR A 1 89 ? 2.916 -2.658 -16.125 1.00 96.44 89 THR A O 1
ATOM 696 N N . LEU A 1 90 ? 4.011 -0.707 -16.355 1.00 96.38 90 LEU A N 1
ATOM 697 C CA . LEU A 1 90 ? 4.349 -0.601 -14.934 1.00 96.38 90 LEU A CA 1
ATOM 698 C C . LEU A 1 90 ? 3.087 -0.448 -14.077 1.00 96.38 90 LEU A C 1
ATOM 700 O O . LEU A 1 90 ? 2.894 -1.188 -13.114 1.00 96.38 90 LEU A O 1
ATOM 704 N N . ALA A 1 91 ? 2.185 0.465 -14.445 1.00 94.94 91 ALA A N 1
ATOM 705 C CA . ALA A 1 91 ? 0.938 0.685 -13.719 1.00 94.94 91 ALA A CA 1
ATOM 706 C C . ALA A 1 91 ? 0.069 -0.581 -13.668 1.00 94.94 91 ALA A C 1
ATOM 708 O O . ALA A 1 91 ? -0.553 -0.862 -12.641 1.00 94.94 91 ALA A O 1
ATOM 709 N N . GLN A 1 92 ? 0.046 -1.365 -14.747 1.00 95.69 92 GLN A N 1
ATOM 710 C CA . GLN A 1 92 ? -0.668 -2.634 -14.790 1.00 95.69 92 GLN A CA 1
ATOM 711 C C . GLN A 1 92 ? -0.042 -3.676 -13.852 1.00 95.69 92 GLN A C 1
ATOM 713 O O . GLN A 1 92 ? -0.777 -4.316 -13.101 1.00 95.69 92 GLN A O 1
ATOM 718 N N . ALA A 1 93 ? 1.288 -3.789 -13.813 1.00 95.25 93 ALA A N 1
ATOM 719 C CA . ALA A 1 93 ? 1.976 -4.687 -12.885 1.00 95.25 93 ALA A CA 1
ATOM 720 C C . ALA A 1 93 ? 1.711 -4.320 -11.413 1.00 95.25 93 ALA A C 1
ATOM 722 O O . ALA A 1 93 ? 1.366 -5.188 -10.610 1.00 95.25 93 ALA A O 1
ATOM 723 N N . ALA A 1 94 ? 1.781 -3.028 -11.061 1.00 94.06 94 ALA A N 1
ATOM 724 C CA . ALA A 1 94 ? 1.405 -2.571 -9.720 1.00 94.06 94 ALA A CA 1
ATOM 725 C C . ALA A 1 94 ? -0.064 -2.872 -9.410 1.00 94.06 94 ALA A C 1
ATOM 727 O O . ALA A 1 94 ? -0.378 -3.332 -8.316 1.00 94.06 94 ALA A O 1
ATOM 728 N N . ARG A 1 95 ? -0.973 -2.642 -10.365 1.00 94.12 95 ARG A N 1
ATOM 729 C CA . ARG A 1 95 ? -2.399 -2.940 -10.192 1.00 94.12 95 ARG A CA 1
ATOM 730 C C . ARG A 1 95 ? -2.635 -4.422 -9.918 1.00 94.12 95 ARG A C 1
ATOM 732 O O . ARG A 1 95 ? -3.459 -4.739 -9.067 1.00 94.12 95 ARG A O 1
ATOM 739 N N . GLU A 1 96 ? -1.962 -5.317 -10.631 1.00 93.88 96 GLU A N 1
ATOM 740 C CA . GLU A 1 96 ? -2.085 -6.764 -10.427 1.00 93.88 96 GLU A CA 1
ATOM 741 C C . GLU A 1 96 ? -1.581 -7.183 -9.043 1.00 93.88 96 GLU A C 1
ATOM 743 O O . GLU A 1 96 ? -2.295 -7.895 -8.333 1.00 93.88 96 GLU A O 1
ATOM 748 N N . ALA A 1 97 ? -0.419 -6.670 -8.627 1.00 91.00 97 ALA A N 1
ATOM 749 C CA . ALA A 1 97 ? 0.137 -6.914 -7.298 1.00 91.00 97 ALA A CA 1
ATOM 750 C C . ALA A 1 97 ? -0.794 -6.401 -6.183 1.00 91.00 97 ALA A C 1
ATOM 752 O O . ALA A 1 97 ? -1.208 -7.166 -5.309 1.00 91.00 97 ALA A O 1
ATOM 753 N N . LEU A 1 98 ? -1.201 -5.130 -6.261 1.00 91.56 98 LEU A N 1
ATOM 754 C CA . LEU A 1 98 ? -2.077 -4.493 -5.275 1.00 91.56 98 LEU A CA 1
ATOM 755 C C . LEU A 1 98 ? -3.458 -5.147 -5.223 1.00 91.56 98 LEU A C 1
ATOM 757 O O . LEU A 1 98 ? -4.030 -5.290 -4.150 1.00 91.56 98 LEU A O 1
ATOM 761 N N . ARG A 1 99 ? -4.011 -5.590 -6.359 1.00 92.69 99 ARG A N 1
ATOM 762 C CA . ARG A 1 99 ? -5.337 -6.222 -6.392 1.00 92.69 99 ARG A CA 1
ATOM 763 C C . ARG A 1 99 ? -5.382 -7.507 -5.571 1.00 92.69 99 ARG A C 1
ATOM 765 O O . ARG A 1 99 ? -6.390 -7.748 -4.909 1.00 92.69 99 ARG A O 1
ATOM 772 N N . ALA A 1 100 ? -4.331 -8.323 -5.619 1.00 88.25 100 ALA A N 1
ATOM 773 C CA . ALA A 1 100 ? -4.254 -9.535 -4.809 1.00 88.25 100 ALA A CA 1
ATOM 774 C C . ALA A 1 100 ? -4.222 -9.197 -3.310 1.00 88.25 100 ALA A C 1
ATOM 776 O O . ALA A 1 100 ? -4.975 -9.786 -2.537 1.00 88.25 100 ALA A O 1
ATOM 777 N N . GLU A 1 101 ? -3.421 -8.202 -2.920 1.00 89.06 101 GLU A N 1
ATOM 778 C CA . GLU A 1 101 ? -3.342 -7.726 -1.534 1.00 89.06 101 GLU A CA 1
ATOM 779 C C . GLU A 1 101 ? -4.674 -7.109 -1.066 1.00 89.06 101 GLU A C 1
ATOM 781 O O . GLU A 1 101 ? -5.131 -7.405 0.033 1.00 89.06 101 GLU A O 1
ATOM 786 N N . PHE A 1 102 ? -5.356 -6.330 -1.912 1.00 89.69 102 PHE A N 1
ATOM 787 C CA . PHE A 1 102 ? -6.654 -5.711 -1.603 1.00 89.69 102 PHE A CA 1
ATOM 788 C C . PHE A 1 102 ? -7.753 -6.729 -1.347 1.00 89.69 102 PHE A C 1
ATOM 790 O O . PHE A 1 102 ? -8.562 -6.543 -0.444 1.00 89.69 102 PHE A O 1
ATOM 797 N N . LEU A 1 103 ? -7.810 -7.786 -2.157 1.00 91.38 103 LEU A N 1
ATOM 798 C CA . LEU A 1 103 ? -8.831 -8.821 -2.011 1.00 91.38 103 LEU A CA 1
ATOM 799 C C . LEU A 1 103 ? -8.571 -9.731 -0.806 1.00 91.38 103 LEU A C 1
ATOM 801 O O . LEU A 1 103 ? -9.509 -10.354 -0.317 1.00 91.38 103 LEU A O 1
ATOM 805 N N . ALA A 1 104 ? -7.319 -9.816 -0.354 1.00 92.69 104 ALA A N 1
ATOM 806 C CA . ALA A 1 104 ? -6.912 -10.636 0.780 1.00 92.69 104 ALA A CA 1
ATOM 807 C C . ALA A 1 104 ? -6.858 -9.867 2.112 1.00 92.69 104 ALA A C 1
ATOM 809 O O . ALA A 1 104 ? -6.707 -10.502 3.150 1.00 92.69 104 ALA A O 1
ATOM 810 N N . ALA A 1 105 ? -6.945 -8.533 2.091 1.00 95.38 105 ALA A N 1
ATOM 811 C CA . ALA A 1 105 ? -6.774 -7.708 3.280 1.00 95.38 105 ALA A CA 1
ATOM 812 C C . ALA A 1 105 ? -7.894 -7.912 4.311 1.00 95.38 105 ALA A C 1
ATOM 814 O O . ALA A 1 105 ? -9.078 -7.877 3.973 1.00 95.38 105 ALA A O 1
ATOM 815 N N . ASP A 1 106 ? -7.519 -8.026 5.585 1.00 96.62 106 ASP A N 1
ATOM 816 C CA . ASP A 1 106 ? -8.477 -8.171 6.688 1.00 96.62 106 ASP A CA 1
ATOM 817 C C . ASP A 1 106 ? -9.136 -6.831 7.062 1.00 96.62 106 ASP A C 1
ATOM 819 O O . ASP A 1 106 ? -10.265 -6.788 7.557 1.00 96.62 106 ASP A O 1
ATOM 823 N N . LEU A 1 107 ? -8.420 -5.722 6.841 1.00 95.44 107 LEU A N 1
ATOM 824 C CA . LEU A 1 107 ? -8.843 -4.368 7.189 1.00 95.44 107 LEU A CA 1
ATOM 825 C C . LEU A 1 107 ? -8.726 -3.416 5.995 1.00 95.44 107 LEU A C 1
ATOM 827 O O . LEU A 1 107 ? -7.649 -3.241 5.432 1.00 95.44 107 LEU A O 1
ATOM 831 N N . GLY A 1 108 ? -9.817 -2.726 5.671 1.00 93.81 108 GLY A N 1
ATOM 832 C CA . GLY A 1 108 ? -9.813 -1.585 4.756 1.00 93.81 108 GLY A CA 1
ATOM 833 C C . GLY A 1 108 ? -9.890 -0.265 5.518 1.00 93.81 108 GLY A C 1
ATOM 834 O O . GLY A 1 108 ? -10.756 -0.093 6.375 1.00 93.81 108 GLY A O 1
ATOM 835 N N . ILE A 1 109 ? -9.014 0.685 5.195 1.00 92.50 109 ILE A N 1
ATOM 836 C CA . ILE A 1 109 ? -9.018 2.032 5.773 1.00 92.50 109 ILE A CA 1
ATOM 837 C C . ILE A 1 109 ? -9.153 3.049 4.644 1.00 92.50 109 ILE A C 1
ATOM 839 O O . ILE A 1 109 ? -8.336 3.104 3.727 1.00 92.50 109 ILE A O 1
ATOM 843 N N . THR A 1 110 ? -10.171 3.898 4.734 1.00 88.69 110 THR A N 1
ATOM 844 C CA . THR A 1 110 ? -10.396 4.994 3.790 1.00 88.69 110 THR A CA 1
ATOM 845 C C . THR A 1 110 ? -10.667 6.290 4.538 1.00 88.69 110 THR A C 1
ATOM 847 O O . THR A 1 110 ? -11.156 6.280 5.668 1.00 88.69 110 THR A O 1
ATOM 850 N N . GLY A 1 111 ? -10.332 7.411 3.905 1.00 82.50 111 GLY A N 1
ATOM 851 C CA . GLY A 1 111 ? -10.755 8.731 4.358 1.00 82.50 111 GLY A CA 1
ATOM 852 C C . GLY A 1 111 ? -12.122 9.109 3.788 1.00 82.50 111 GLY A C 1
ATOM 853 O O . GLY A 1 111 ? -12.623 8.471 2.861 1.00 82.50 111 GLY A O 1
ATOM 854 N N . GLY A 1 112 ? -12.696 10.176 4.336 1.00 84.88 112 GLY A N 1
ATOM 855 C CA . GLY A 1 112 ? -13.849 10.885 3.788 1.00 84.88 112 GLY A CA 1
ATOM 856 C C . GLY A 1 112 ? -13.670 12.374 4.050 1.00 84.88 112 GLY A C 1
ATOM 857 O O . GLY A 1 112 ? -13.151 12.745 5.105 1.00 84.88 112 GLY A O 1
ATOM 858 N N . ASN A 1 113 ? -14.060 13.222 3.102 1.00 83.94 113 ASN A N 1
ATOM 859 C CA . ASN A 1 113 ? -14.020 14.669 3.314 1.00 83.94 113 ASN A CA 1
ATOM 860 C C . ASN A 1 113 ? -15.209 15.106 4.167 1.00 83.94 113 ASN A C 1
ATOM 862 O O . ASN A 1 113 ? -15.100 16.025 4.978 1.00 83.94 113 ASN A O 1
ATOM 866 N N . PHE A 1 114 ? -16.338 14.419 3.995 1.00 85.31 114 PHE A N 1
ATOM 867 C CA . PHE A 1 114 ? -17.546 14.633 4.761 1.00 85.31 114 PHE A CA 1
ATOM 868 C C . PHE A 1 114 ? -18.131 13.309 5.253 1.00 85.31 114 PHE A C 1
ATOM 870 O O . PHE A 1 114 ? -18.278 12.347 4.498 1.00 85.31 114 PHE A O 1
ATOM 877 N N . LEU A 1 115 ? -18.467 13.284 6.542 1.00 88.94 115 LEU A N 1
ATOM 878 C CA . LEU A 1 115 ? -19.043 12.141 7.242 1.00 88.94 115 LEU A CA 1
ATOM 879 C C . LEU A 1 115 ? -20.238 12.627 8.062 1.00 88.94 115 LEU A C 1
ATOM 881 O O . LEU A 1 115 ? -20.070 13.431 8.979 1.00 88.94 115 LEU A O 1
ATOM 885 N N . ALA A 1 116 ? -21.433 12.126 7.754 1.00 91.88 116 ALA A N 1
ATOM 886 C CA . ALA A 1 116 ? -22.650 12.434 8.504 1.00 91.88 116 ALA A CA 1
ATOM 887 C C . ALA A 1 116 ? -23.215 11.156 9.131 1.00 91.88 116 ALA A C 1
ATOM 889 O O . ALA A 1 116 ? -23.716 10.273 8.435 1.00 91.88 116 ALA A O 1
ATOM 890 N N . ALA A 1 117 ? -23.101 11.042 10.456 1.00 91.62 117 ALA A N 1
ATOM 891 C CA . ALA A 1 117 ? -23.461 9.827 11.189 1.00 91.62 117 ALA A CA 1
ATOM 892 C C . ALA A 1 117 ? -24.977 9.574 11.253 1.00 91.62 117 ALA A C 1
ATOM 894 O O . ALA A 1 117 ? -25.405 8.427 11.320 1.00 91.62 117 ALA A O 1
ATOM 895 N N . ASP A 1 118 ? -25.783 10.633 11.219 1.00 92.94 118 ASP A N 1
ATOM 896 C CA . ASP A 1 118 ? -27.249 10.583 11.240 1.00 92.94 118 ASP A CA 1
ATOM 897 C C . ASP A 1 118 ? -27.846 9.977 9.960 1.00 92.94 118 ASP A C 1
ATOM 899 O O . ASP A 1 118 ? -28.897 9.342 10.005 1.00 92.94 118 ASP A O 1
ATOM 903 N N . THR A 1 119 ? -27.156 10.147 8.830 1.00 93.50 119 THR A N 1
ATOM 904 C CA . THR A 1 119 ? -27.586 9.665 7.507 1.00 93.50 119 THR A CA 1
ATOM 905 C C . THR A 1 119 ? -26.717 8.538 6.949 1.00 93.50 119 THR A C 1
ATOM 907 O O . THR A 1 119 ? -27.104 7.900 5.974 1.00 93.50 119 THR A O 1
ATOM 910 N N . GLY A 1 120 ? -25.546 8.283 7.541 1.00 87.69 120 GLY A N 1
ATOM 911 C CA . GLY A 1 120 ? -24.552 7.351 7.003 1.00 87.69 120 GLY A CA 1
ATOM 912 C C . GLY A 1 120 ? -23.874 7.851 5.722 1.00 87.69 120 GLY A C 1
ATOM 913 O O . GLY A 1 120 ? -23.368 7.045 4.945 1.00 87.69 120 GLY A O 1
ATOM 914 N N . THR A 1 121 ? -23.885 9.164 5.471 1.00 88.81 121 THR A N 1
ATOM 915 C CA . THR A 1 121 ? -23.347 9.748 4.233 1.00 88.81 121 THR A CA 1
ATOM 916 C C . THR A 1 121 ? -21.821 9.858 4.283 1.00 88.81 121 THR A C 1
ATOM 918 O O . THR A 1 121 ? -21.269 10.355 5.268 1.00 88.81 121 THR A O 1
ATOM 921 N N . LEU A 1 122 ? -21.169 9.456 3.186 1.00 82.88 122 LEU A N 1
ATOM 922 C CA . LEU A 1 122 ? -19.742 9.633 2.894 1.00 82.88 122 LEU A CA 1
ATOM 923 C C . LEU A 1 122 ? -19.597 10.393 1.562 1.00 82.88 122 LEU A C 1
ATOM 925 O O . LEU A 1 122 ? -20.168 9.955 0.561 1.00 82.88 122 LEU A O 1
ATOM 929 N N . ALA A 1 123 ? -18.844 11.499 1.548 1.00 73.12 123 ALA A N 1
ATOM 930 C CA . ALA A 1 123 ? -18.520 12.285 0.347 1.00 73.12 123 ALA A CA 1
ATOM 931 C C . ALA A 1 123 ? -17.093 12.864 0.387 1.00 73.12 123 ALA A C 1
ATOM 933 O O . ALA A 1 123 ? -16.525 13.011 1.499 1.00 73.12 123 ALA A O 1
#

Organism: NCBI:txid408172

Secondary structure (DSSP, 8-state):
-HHHHHHHHTT--EEEE---HHHHHTTHHHHHHHTT-EEEESSHHHHHHHHHTPPPSSSS-TTTTS-HHHHHHHHHHHH---TT--HHHHHHHHHHHHHHHHHH-SEEE---S-EETTTTEE-

Sequence (123 aa):
MAIRQVVREHDLKSAVKGKSMLSEELGVNTYLEELGVHVREADLGEYIIQLLGEPPSHIVGPAIHKSLKDCQQLFHERFGTPLDGDPDTLAQAAREALRAEFLAADLGITGGNFLAADTGTLA

Radius of gyration: 16.04 Å; chains: 1; bounding box: 42×27×41 Å

pLDDT: mean 92.14, std 5.27, range [60.75, 97.44]

Foldseek 3Di:
DVVLVVCVVVVFQEEEEEDDPVCVVVVVCVVCVVSNHHYAYPDPQVRVCVLVVHAAPDNVRRNPVDDPQNLLVSCCVVQVFHSPDDPVSSVVSVCVVVVVRVVPGPYYYYDAPDADPVVRDGD